Protein AF-A0A536USP2-F1 (afdb_monomer)

Solvent-accessible surface area (backbone atoms only — not comparable to full-atom values): 4580 Å² total; per-residue (Å²): 124,95,72,78,64,83,88,70,78,74,91,44,75,74,52,68,73,38,94,64,68,50,70,66,57,47,52,50,53,52,50,50,50,48,40,62,68,62,46,43,74,75,70,58,51,69,65,52,42,69,74,42,52,50,56,48,51,54,52,52,51,51,50,51,50,50,22,62,75,64,70,63,76,108

Structure (mmCIF, N/CA/C/O backbone):
data_AF-A0A536USP2-F1
#
_entry.id   AF-A0A536USP2-F1
#
loop_
_atom_site.group_PDB
_atom_site.id
_atom_site.type_symbol
_atom_site.label_atom_id
_atom_site.label_alt_id
_atom_site.label_comp_id
_atom_site.label_asym_id
_atom_site.label_entity_id
_atom_site.label_seq_id
_atom_site.pdbx_PDB_ins_code
_atom_site.Cartn_x
_atom_site.Cartn_y
_atom_site.Cartn_z
_atom_site.occupancy
_atom_site.B_iso_or_equiv
_atom_site.auth_seq_id
_atom_site.auth_comp_id
_atom_site.auth_asym_id
_atom_site.auth_atom_id
_atom_site.pdbx_PDB_model_num
ATOM 1 N N . MET A 1 1 ? 2.556 -24.316 -4.453 1.00 61.09 1 MET A N 1
ATOM 2 C CA . MET A 1 1 ? 3.081 -22.987 -4.837 1.00 61.09 1 MET A CA 1
ATOM 3 C C . MET A 1 1 ? 1.896 -22.066 -5.081 1.00 61.09 1 MET A C 1
ATOM 5 O O . MET A 1 1 ? 1.054 -22.414 -5.897 1.00 61.09 1 MET A O 1
ATOM 9 N N . LEU A 1 2 ? 1.776 -20.968 -4.324 1.00 63.12 2 LEU A N 1
ATOM 10 C CA . LEU A 1 2 ? 0.690 -19.981 -4.486 1.00 63.12 2 LEU A CA 1
ATOM 11 C C . LEU A 1 2 ? 0.850 -19.164 -5.781 1.00 63.12 2 LEU A C 1
ATOM 13 O O . LEU A 1 2 ? -0.143 -18.764 -6.390 1.00 63.12 2 LEU A O 1
ATOM 17 N N . TYR A 1 3 ? 2.094 -19.006 -6.241 1.00 68.06 3 TYR A N 1
ATOM 18 C CA . TYR A 1 3 ? 2.411 -18.401 -7.525 1.00 68.06 3 TYR A CA 1
ATOM 19 C C . TYR A 1 3 ? 2.327 -19.431 -8.651 1.00 68.06 3 TYR A C 1
ATOM 21 O O . TYR A 1 3 ? 3.004 -20.461 -8.624 1.00 68.06 3 TYR A O 1
ATOM 29 N N . ARG A 1 4 ? 1.454 -19.170 -9.626 1.00 71.31 4 ARG A N 1
ATOM 30 C CA . ARG A 1 4 ? 1.346 -19.946 -10.867 1.00 71.31 4 ARG A CA 1
ATOM 31 C C . ARG A 1 4 ? 1.939 -19.115 -11.993 1.00 71.31 4 ARG A C 1
ATOM 33 O O . ARG A 1 4 ? 1.243 -18.331 -12.637 1.00 71.31 4 ARG A O 1
ATOM 40 N N . GLU A 1 5 ? 3.232 -19.307 -12.208 1.00 69.62 5 GLU A N 1
ATOM 41 C CA . GLU A 1 5 ? 3.985 -18.649 -13.281 1.00 69.62 5 GLU A CA 1
ATOM 42 C C . GLU A 1 5 ? 3.778 -19.348 -14.638 1.00 69.62 5 GLU A C 1
ATOM 44 O O . GLU A 1 5 ? 3.796 -18.701 -15.685 1.00 69.62 5 GLU A O 1
ATOM 49 N N . ASN A 1 6 ? 3.485 -20.656 -14.632 1.00 65.69 6 ASN A N 1
ATOM 50 C CA . ASN A 1 6 ? 3.211 -21.428 -15.847 1.00 65.69 6 ASN A CA 1
ATOM 51 C C . ASN A 1 6 ? 2.001 -20.860 -16.611 1.00 65.69 6 ASN A C 1
ATOM 53 O O . ASN A 1 6 ? 0.874 -20.889 -16.112 1.00 65.69 6 ASN A O 1
ATOM 57 N N . GLY A 1 7 ? 2.247 -20.389 -17.839 1.00 70.56 7 GLY A N 1
ATOM 58 C CA . GLY A 1 7 ? 1.248 -19.800 -18.739 1.00 70.56 7 GLY A CA 1
ATOM 59 C C . GLY A 1 7 ? 1.2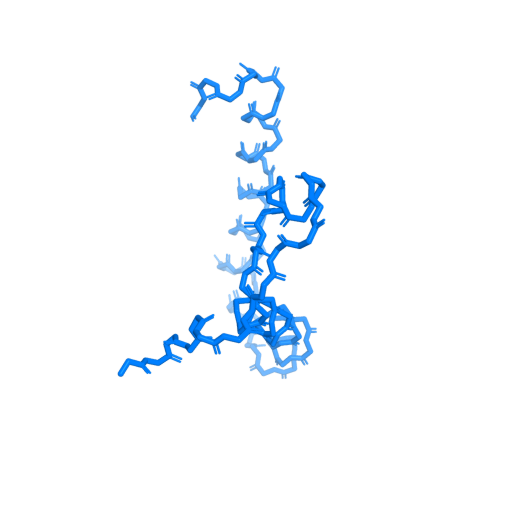74 -18.268 -18.821 1.00 70.56 7 GLY A C 1
ATOM 60 O O . GLY A 1 7 ? 0.583 -17.704 -19.666 1.00 70.56 7 GLY A O 1
ATOM 61 N N . GLN A 1 8 ? 2.078 -17.582 -17.999 1.00 71.50 8 GLN A N 1
ATOM 62 C CA . GLN A 1 8 ? 2.233 -16.124 -18.057 1.00 71.50 8 GLN A CA 1
ATOM 63 C C . GLN A 1 8 ? 3.420 -15.735 -18.945 1.00 71.50 8 GLN A C 1
ATOM 65 O O . GLN A 1 8 ? 4.471 -15.311 -18.470 1.00 71.50 8 GLN A O 1
ATOM 70 N N . PHE A 1 9 ? 3.253 -15.903 -20.258 1.00 71.44 9 PHE A N 1
ATOM 71 C CA . PHE A 1 9 ? 4.304 -15.593 -21.224 1.00 71.44 9 PHE A CA 1
ATOM 72 C C . PHE A 1 9 ? 4.469 -14.087 -21.434 1.00 71.44 9 PHE A C 1
ATOM 74 O O . PHE A 1 9 ? 3.503 -13.335 -21.587 1.00 71.44 9 PHE A O 1
ATOM 81 N N . LYS A 1 10 ? 5.726 -13.658 -21.484 1.00 75.50 10 LYS A N 1
ATOM 82 C CA . LYS A 1 10 ? 6.135 -12.287 -21.762 1.00 75.50 10 LYS A CA 1
ATOM 83 C C . LYS A 1 10 ? 6.489 -12.174 -23.237 1.00 75.50 10 LYS A C 1
ATOM 85 O O . LYS A 1 10 ? 7.531 -12.642 -23.673 1.00 75.50 10 LYS A O 1
ATOM 90 N N . ALA A 1 11 ? 5.583 -11.611 -24.033 1.00 79.81 11 ALA A N 1
ATOM 91 C CA . ALA A 1 11 ? 5.743 -11.548 -25.489 1.00 79.81 11 ALA A CA 1
ATOM 92 C C . ALA A 1 11 ? 6.480 -10.284 -25.973 1.00 79.81 11 ALA A C 1
ATOM 94 O O . ALA A 1 11 ? 6.684 -10.098 -2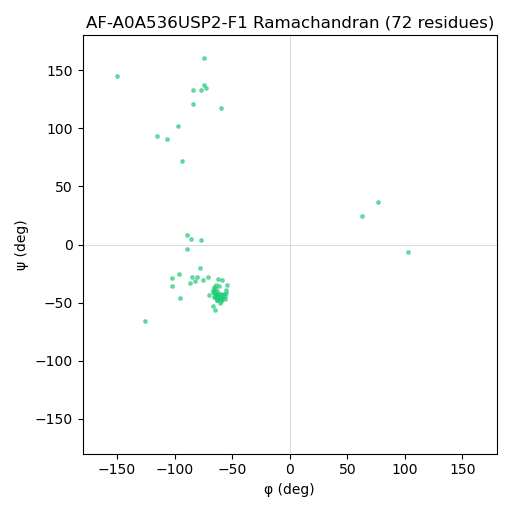7.170 1.00 79.81 11 ALA A O 1
ATOM 95 N N . THR A 1 12 ? 6.831 -9.353 -25.080 1.00 83.06 12 THR A N 1
ATOM 96 C CA . THR A 1 12 ? 7.435 -8.066 -25.466 1.00 83.06 12 THR A CA 1
ATOM 97 C C . THR A 1 12 ? 8.364 -7.548 -24.377 1.00 83.06 12 THR A C 1
ATOM 99 O O . THR A 1 12 ? 8.034 -7.629 -23.198 1.00 83.06 12 THR A O 1
ATOM 102 N N . TYR A 1 13 ? 9.457 -6.889 -24.764 1.00 80.62 13 TYR A N 1
ATOM 103 C CA . TYR A 1 13 ? 10.431 -6.290 -23.840 1.00 80.62 13 TYR A CA 1
ATOM 104 C C . TYR A 1 13 ? 9.793 -5.316 -22.828 1.00 80.62 13 TYR A C 1
ATOM 106 O O . TYR A 1 13 ? 10.144 -5.277 -21.654 1.00 80.62 13 TYR A O 1
ATOM 114 N N . ARG A 1 14 ? 8.759 -4.571 -23.247 1.00 79.75 14 ARG A N 1
ATOM 115 C CA . ARG A 1 14 ? 7.968 -3.708 -22.349 1.00 79.75 14 ARG A CA 1
ATOM 116 C C . ARG A 1 14 ? 7.232 -4.480 -21.249 1.00 79.75 14 ARG A C 1
ATOM 118 O O . 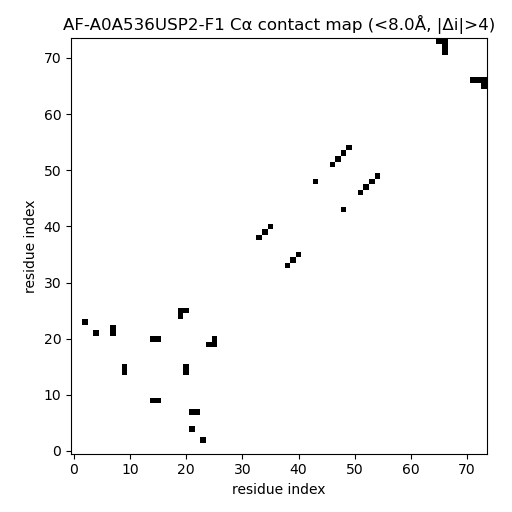ARG A 1 14 ? 6.985 -3.924 -20.187 1.00 79.75 14 ARG A O 1
ATOM 125 N N . SER A 1 15 ? 6.853 -5.732 -21.503 1.00 76.69 15 SER A N 1
ATOM 126 C CA . SER A 1 15 ? 6.157 -6.577 -20.526 1.00 76.69 15 SER A CA 1
ATOM 127 C C . SER A 1 15 ? 7.092 -7.174 -19.469 1.00 76.69 15 SER A C 1
ATOM 129 O O . SER A 1 15 ? 6.611 -7.520 -18.384 1.00 76.69 15 SER A O 1
ATOM 131 N N . ASP A 1 16 ? 8.395 -7.229 -19.772 1.00 78.06 16 ASP A N 1
ATOM 132 C CA . ASP A 1 16 ? 9.465 -7.627 -18.849 1.00 78.06 16 ASP A CA 1
ATOM 133 C C . ASP A 1 16 ? 9.914 -6.471 -17.953 1.00 78.06 16 ASP A C 1
ATOM 135 O O . ASP A 1 16 ? 10.239 -6.686 -16.792 1.00 78.06 16 ASP A O 1
ATOM 139 N N . LEU A 1 17 ? 9.844 -5.230 -18.444 1.00 81.75 17 LEU A N 1
ATOM 140 C CA . LEU A 1 17 ? 10.152 -4.022 -17.663 1.00 81.75 17 LEU A CA 1
ATOM 141 C C . LEU A 1 17 ? 9.030 -3.603 -16.688 1.00 81.75 17 LEU A C 1
ATOM 143 O O . LEU A 1 17 ? 9.105 -2.541 -16.071 1.00 81.75 17 LEU A O 1
ATOM 147 N N . ALA A 1 18 ? 7.954 -4.384 -16.568 1.00 82.81 18 ALA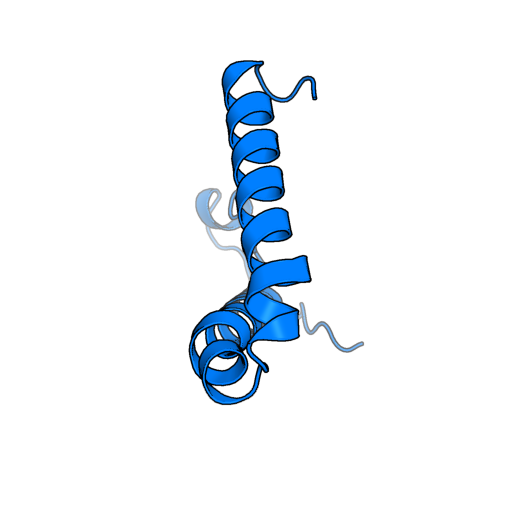 A N 1
ATOM 148 C CA . ALA A 1 18 ? 6.833 -4.052 -15.696 1.00 82.81 18 ALA A CA 1
ATOM 149 C C . ALA A 1 18 ? 7.165 -4.332 -14.221 1.00 82.81 18 ALA A C 1
ATOM 151 O O . ALA A 1 18 ? 7.581 -5.435 -13.887 1.00 82.81 18 ALA A O 1
ATOM 152 N N . ILE A 1 19 ? 6.864 -3.373 -13.337 1.00 81.75 19 ILE A N 1
ATOM 153 C CA . ILE A 1 19 ? 7.108 -3.460 -11.881 1.00 81.75 19 ILE A CA 1
ATOM 154 C C . ILE A 1 19 ? 6.457 -4.707 -11.259 1.00 81.75 19 ILE A C 1
ATOM 156 O O . ILE A 1 19 ? 7.072 -5.392 -10.452 1.00 81.75 19 ILE A O 1
ATOM 160 N N . PHE A 1 20 ? 5.226 -5.028 -11.671 1.00 83.12 20 PHE A N 1
ATOM 161 C CA . PHE A 1 20 ? 4.541 -6.265 -11.291 1.00 83.12 20 PHE A CA 1
ATOM 162 C C . PHE A 1 20 ? 4.333 -7.119 -12.542 1.00 83.12 20 PHE A C 1
ATOM 164 O O . PHE A 1 20 ? 3.368 -6.894 -13.284 1.00 83.12 20 PHE A O 1
ATOM 171 N N . PRO A 1 21 ? 5.238 -8.055 -12.862 1.00 76.75 21 PRO A N 1
ATOM 172 C CA . PRO A 1 21 ? 5.103 -8.878 -14.052 1.00 76.75 21 PRO A CA 1
ATOM 173 C C . PRO A 1 21 ? 4.031 -9.962 -13.880 1.00 76.75 21 PRO A C 1
ATOM 175 O O . PRO A 1 21 ? 3.382 -10.305 -14.870 1.00 76.75 21 PRO A O 1
ATOM 178 N N . ILE A 1 22 ? 3.816 -10.462 -12.665 1.00 84.50 22 ILE A N 1
ATOM 179 C CA . ILE A 1 22 ? 2.879 -11.549 -12.378 1.00 84.50 22 ILE A CA 1
ATOM 180 C C . ILE A 1 22 ? 1.462 -10.982 -12.202 1.00 84.50 22 ILE A C 1
ATOM 182 O O . ILE A 1 22 ? 1.240 -10.001 -11.492 1.00 84.50 22 ILE A O 1
ATOM 186 N N . ALA A 1 23 ? 0.473 -11.600 -12.853 1.00 83.00 23 ALA A N 1
ATOM 187 C CA . ALA A 1 23 ? -0.926 -11.169 -12.769 1.00 83.00 23 ALA A CA 1
ATOM 188 C C . ALA A 1 23 ? -1.505 -11.299 -11.348 1.00 83.00 23 ALA A C 1
ATOM 190 O O . ALA A 1 23 ? -2.304 -10.467 -10.926 1.00 83.00 23 ALA A O 1
ATOM 191 N N . GLN A 1 24 ? -1.081 -12.321 -10.602 1.00 84.62 24 GLN A N 1
ATOM 192 C CA . GLN A 1 24 ? -1.494 -12.544 -9.215 1.00 84.62 24 GLN A CA 1
ATOM 193 C C . GLN A 1 24 ? -1.034 -11.397 -8.308 1.00 84.62 24 GLN A C 1
ATOM 195 O O . GLN A 1 24 ? -1.848 -10.876 -7.553 1.00 84.62 24 GLN A O 1
ATOM 200 N N . ASP A 1 25 ? 0.210 -10.938 -8.454 1.00 86.38 25 ASP A N 1
ATOM 201 C CA . ASP A 1 25 ? 0.763 -9.811 -7.693 1.00 86.38 25 ASP A CA 1
ATOM 202 C C . ASP A 1 25 ? -0.014 -8.530 -7.972 1.00 86.38 25 ASP A C 1
ATOM 204 O O . ASP A 1 25 ? -0.364 -7.798 -7.051 1.00 86.38 25 ASP A O 1
ATOM 208 N N . ARG A 1 26 ? -0.363 -8.280 -9.242 1.00 86.94 26 ARG A N 1
ATOM 209 C CA . ARG A 1 26 ? -1.201 -7.130 -9.612 1.00 86.94 26 ARG A CA 1
ATOM 210 C C . ARG A 1 26 ? -2.554 -7.178 -8.919 1.00 86.94 26 ARG A C 1
ATOM 212 O O . ARG A 1 26 ? -2.992 -6.169 -8.378 1.00 86.94 26 ARG A O 1
ATOM 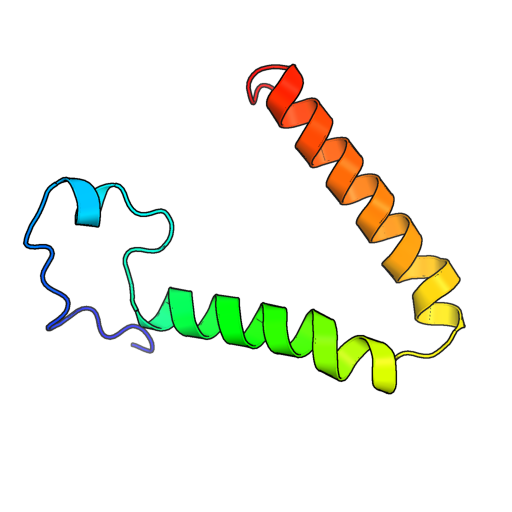219 N N . ILE A 1 27 ? -3.213 -8.336 -8.932 1.00 89.38 27 ILE A N 1
ATOM 220 C CA . ILE A 1 27 ? -4.515 -8.511 -8.279 1.00 89.38 27 ILE A CA 1
ATOM 221 C C . ILE A 1 27 ? -4.372 -8.352 -6.763 1.00 89.38 27 ILE A C 1
ATOM 223 O O . ILE A 1 27 ? -5.205 -7.691 -6.152 1.00 89.38 27 ILE A O 1
ATOM 227 N N . ALA A 1 28 ? -3.310 -8.888 -6.160 1.00 91.12 28 ALA A N 1
ATOM 228 C CA . ALA A 1 28 ? -3.043 -8.751 -4.733 1.00 91.12 28 ALA A CA 1
ATOM 229 C C . ALA A 1 28 ? -2.808 -7.287 -4.330 1.00 91.12 28 ALA A C 1
ATOM 231 O O . ALA A 1 28 ? -3.412 -6.818 -3.369 1.00 91.12 28 ALA A O 1
ATOM 232 N N . ILE A 1 29 ? -2.001 -6.544 -5.097 1.00 92.25 29 ILE A N 1
ATOM 233 C CA . ILE A 1 29 ? -1.773 -5.104 -4.906 1.00 92.25 29 ILE A CA 1
ATOM 234 C C . ILE A 1 29 ? -3.094 -4.337 -5.036 1.00 92.25 29 ILE A C 1
ATOM 236 O O . ILE A 1 29 ? -3.417 -3.525 -4.174 1.00 92.25 29 ILE A O 1
ATOM 240 N N . LEU A 1 30 ? -3.883 -4.600 -6.083 1.00 93.12 30 LEU A N 1
ATOM 241 C CA . LEU A 1 30 ? -5.170 -3.930 -6.291 1.00 93.12 30 LEU A CA 1
ATOM 242 C C . LEU A 1 30 ? -6.170 -4.244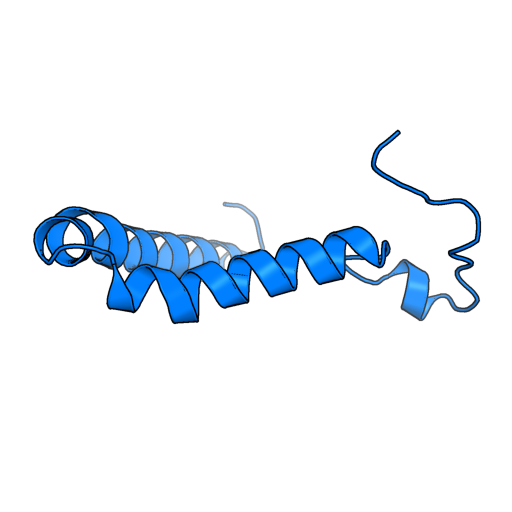 -5.175 1.00 93.12 30 LEU A C 1
ATOM 244 O O . LEU A 1 30 ? -6.871 -3.344 -4.722 1.00 93.12 30 LEU A O 1
ATOM 248 N N . ALA A 1 31 ? -6.214 -5.489 -4.701 1.00 95.06 31 ALA A N 1
ATOM 249 C CA . ALA A 1 31 ? -7.050 -5.885 -3.576 1.00 95.06 31 ALA A CA 1
ATOM 250 C C . ALA A 1 31 ? -6.602 -5.207 -2.274 1.00 95.06 31 ALA A C 1
ATOM 252 O O . ALA A 1 31 ? -7.444 -4.721 -1.523 1.00 95.06 31 ALA A O 1
ATOM 253 N N . LEU A 1 32 ? -5.292 -5.118 -2.028 1.00 94.38 32 LEU A N 1
ATOM 254 C CA . LEU A 1 32 ? -4.733 -4.439 -0.859 1.00 94.38 32 LEU A CA 1
ATOM 255 C C . LEU A 1 32 ? -5.032 -2.937 -0.883 1.00 94.38 32 LEU A C 1
ATOM 257 O O . LEU A 1 32 ? -5.466 -2.390 0.127 1.00 94.38 32 LEU A O 1
ATOM 261 N N . LEU A 1 33 ? -4.869 -2.282 -2.034 1.00 94.25 33 LEU A N 1
ATOM 262 C CA . LEU A 1 33 ? -5.246 -0.879 -2.210 1.00 94.25 33 LEU A CA 1
ATOM 263 C C . LEU A 1 33 ? -6.756 -0.692 -2.029 1.00 94.25 33 LEU A C 1
ATOM 265 O O . LEU A 1 33 ? -7.180 0.177 -1.273 1.00 94.25 33 LEU A O 1
ATOM 269 N N . GLY A 1 34 ? -7.574 -1.541 -2.652 1.00 96.00 34 GLY A N 1
ATOM 270 C CA . GLY A 1 34 ? -9.025 -1.520 -2.482 1.00 96.00 34 GLY A CA 1
ATOM 271 C C . GLY A 1 34 ? -9.435 -1.657 -1.015 1.00 96.00 34 GLY A C 1
ATOM 272 O O . GLY A 1 34 ? -10.249 -0.880 -0.529 1.00 96.00 34 GLY A O 1
ATOM 273 N N . PHE A 1 35 ? -8.817 -2.576 -0.274 1.00 95.75 35 PHE A N 1
ATOM 274 C CA . PHE A 1 35 ? -9.043 -2.734 1.161 1.00 95.75 35 PHE A CA 1
ATOM 275 C C . PHE A 1 35 ? -8.616 -1.489 1.954 1.00 95.75 35 PHE A C 1
ATOM 277 O O . PHE A 1 35 ? -9.390 -0.974 2.763 1.00 95.75 35 PHE A O 1
ATOM 284 N N . ALA A 1 36 ? -7.416 -0.965 1.692 1.00 93.19 36 ALA A N 1
ATOM 285 C CA . ALA A 1 36 ? -6.877 0.207 2.376 1.00 93.19 36 ALA A CA 1
ATOM 286 C C . ALA A 1 36 ? -7.730 1.470 2.167 1.00 93.19 36 ALA A C 1
ATOM 288 O O . ALA A 1 36 ? -7.869 2.264 3.090 1.00 93.19 36 ALA A O 1
ATOM 289 N N . PHE A 1 37 ? -8.327 1.651 0.986 1.00 92.69 37 PHE A N 1
ATOM 290 C CA . PHE A 1 37 ? -9.121 2.843 0.672 1.00 92.69 37 PHE A CA 1
ATOM 291 C C . PHE A 1 37 ? -10.630 2.678 0.883 1.00 92.69 37 PHE A C 1
ATOM 293 O O . PHE A 1 37 ? -11.303 3.677 1.109 1.00 92.69 37 PHE A O 1
ATOM 300 N N . ALA A 1 38 ? -11.186 1.465 0.818 1.00 95.00 38 ALA A N 1
ATOM 301 C CA . ALA A 1 38 ? -12.629 1.254 0.971 1.00 95.00 38 ALA A CA 1
ATOM 302 C C . ALA A 1 38 ? -13.019 0.717 2.354 1.00 95.00 38 ALA A C 1
ATOM 304 O O . ALA A 1 38 ? -14.064 1.085 2.881 1.00 95.00 38 ALA A O 1
ATOM 305 N N . VAL A 1 39 ? -12.195 -0.148 2.952 1.00 93.88 39 VAL A N 1
ATOM 306 C CA . VAL A 1 39 ? -12.543 -0.848 4.198 1.00 93.88 39 VAL A CA 1
ATOM 307 C C . VAL A 1 39 ? -11.987 -0.122 5.417 1.00 93.88 39 VAL A C 1
ATOM 309 O O . VAL A 1 39 ? -12.715 0.109 6.383 1.00 93.88 39 VAL A O 1
ATOM 312 N N . VAL A 1 40 ? -10.716 0.290 5.373 1.00 92.31 40 VAL A N 1
ATOM 313 C CA . VAL A 1 40 ? -10.067 0.971 6.507 1.00 92.31 40 VAL A CA 1
ATOM 314 C C . VAL A 1 40 ? -10.802 2.260 6.915 1.00 92.31 40 VAL A C 1
ATOM 316 O O . VAL A 1 40 ? -11.043 2.405 8.111 1.00 92.31 40 VAL A O 1
ATOM 319 N N . PRO A 1 41 ? -11.257 3.150 6.004 1.00 91.25 41 PRO A N 1
ATOM 320 C CA . PRO A 1 41 ? -12.023 4.352 6.369 1.00 91.25 41 PRO A CA 1
ATOM 321 C C . PRO A 1 41 ? -13.324 4.089 7.120 1.00 91.25 41 PRO A C 1
ATOM 323 O O . PRO A 1 41 ? -13.740 4.915 7.924 1.00 91.25 41 PRO A O 1
ATOM 326 N N . VAL A 1 42 ? -13.965 2.950 6.858 1.00 93.94 42 VAL A N 1
ATOM 327 C CA . VAL A 1 42 ? -15.278 2.627 7.426 1.00 93.94 42 VAL A CA 1
ATOM 328 C C . VAL A 1 42 ? -15.147 1.957 8.795 1.00 93.94 42 VAL A C 1
ATOM 330 O O . VAL A 1 42 ? -16.007 2.142 9.650 1.00 93.94 42 VAL A O 1
ATOM 333 N N . ILE A 1 43 ? -14.084 1.175 9.009 1.00 93.69 43 ILE A N 1
ATOM 334 C CA . ILE A 1 43 ? -13.934 0.329 10.204 1.00 93.69 43 ILE A CA 1
ATOM 335 C C . I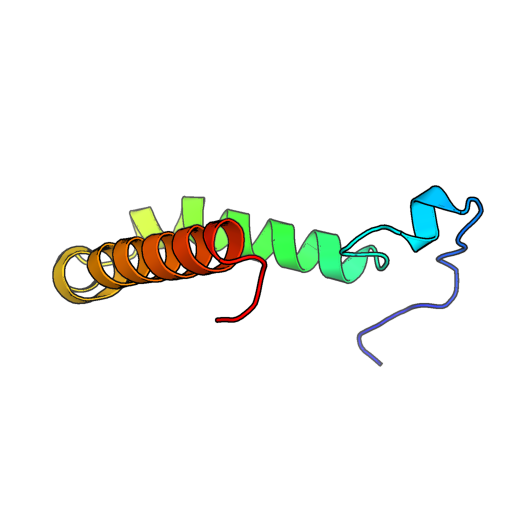LE A 1 43 ? -12.975 0.936 11.238 1.00 93.69 43 ILE A C 1
ATOM 337 O O . ILE A 1 43 ? -13.113 0.670 12.433 1.00 93.69 43 ILE A O 1
ATOM 341 N N . ALA A 1 44 ? -11.983 1.727 10.818 1.00 92.69 44 ALA A N 1
ATOM 342 C CA . ALA A 1 44 ? -10.956 2.208 11.736 1.00 92.69 44 ALA A CA 1
ATOM 343 C C . ALA A 1 44 ? -11.493 3.286 12.705 1.00 92.69 44 ALA A C 1
ATOM 345 O O . ALA A 1 44 ? -12.159 4.232 12.282 1.00 92.69 44 ALA A O 1
ATOM 346 N N . PRO A 1 45 ? -11.178 3.188 14.010 1.00 94.31 45 PRO A N 1
ATOM 347 C CA . PRO A 1 45 ? -11.599 4.177 14.996 1.00 94.31 45 PRO A CA 1
ATOM 348 C C . PRO A 1 45 ? -10.787 5.475 14.879 1.00 94.31 45 PRO A C 1
ATOM 350 O O . PRO A 1 45 ? -9.656 5.479 14.388 1.00 94.31 45 PRO A O 1
ATOM 353 N N . GLU A 1 46 ? -11.317 6.573 15.425 1.00 93.31 46 GLU A N 1
ATOM 354 C CA . GLU A 1 46 ? -10.666 7.894 15.388 1.00 93.31 46 GLU A CA 1
ATOM 355 C C . GLU A 1 46 ? -9.242 7.874 15.962 1.00 93.31 46 GLU A C 1
ATOM 357 O O . GLU A 1 46 ? -8.332 8.485 15.399 1.00 93.31 46 GLU A O 1
ATOM 362 N N . TYR A 1 47 ? -9.026 7.121 17.046 1.00 95.44 47 TYR A N 1
ATOM 363 C CA . TYR A 1 47 ? -7.699 6.942 17.632 1.00 95.44 47 TYR A CA 1
ATOM 364 C C . TYR A 1 47 ? -6.695 6.388 16.615 1.00 95.44 47 TYR A C 1
ATOM 366 O O . TYR A 1 47 ? -5.598 6.926 16.477 1.00 95.44 47 TYR A O 1
ATOM 374 N N . LEU A 1 48 ? -7.080 5.351 15.864 1.00 95.00 48 LEU A N 1
ATOM 375 C CA . LEU A 1 48 ? -6.202 4.721 14.881 1.00 95.00 48 LEU A CA 1
ATOM 376 C C . LEU A 1 48 ? -5.876 5.694 13.740 1.00 95.00 48 LEU A C 1
ATOM 378 O O . LEU A 1 48 ? -4.732 5.742 13.289 1.00 95.00 48 LEU A O 1
ATOM 382 N N . PHE A 1 49 ? -6.837 6.524 13.325 1.00 94.50 49 PHE A N 1
ATOM 383 C CA . PHE A 1 49 ? -6.595 7.575 12.338 1.00 94.50 49 PHE A CA 1
ATOM 384 C C . PHE A 1 49 ? -5.625 8.644 12.834 1.00 94.50 49 PHE A C 1
ATOM 386 O O . PHE A 1 49 ? -4.598 8.877 12.196 1.00 94.50 49 PHE A O 1
ATOM 393 N N . ARG A 1 50 ? -5.928 9.285 13.966 1.00 95.38 50 ARG A N 1
ATOM 394 C CA . ARG A 1 50 ? -5.147 10.422 14.477 1.00 95.38 50 ARG A CA 1
ATOM 395 C C . ARG A 1 50 ? -3.769 10.024 14.983 1.00 95.38 50 ARG A C 1
ATOM 397 O O . ARG A 1 50 ? -2.812 10.746 14.729 1.00 95.38 50 ARG A O 1
ATOM 404 N N . ALA A 1 51 ? -3.674 8.922 15.722 1.00 96.06 51 ALA A N 1
ATOM 405 C CA . ALA A 1 51 ? -2.436 8.551 16.395 1.00 96.06 51 ALA A CA 1
ATOM 406 C C . ALA A 1 51 ? -1.479 7.770 15.487 1.00 96.06 51 ALA A C 1
ATOM 408 O O . ALA A 1 51 ? -0.272 7.830 15.702 1.00 96.06 51 ALA A O 1
ATOM 409 N N . ILE A 1 52 ? -1.999 7.031 14.498 1.00 95.25 52 ILE A N 1
ATOM 410 C CA . ILE A 1 52 ? -1.197 6.057 13.747 1.00 95.25 52 ILE A CA 1
ATOM 411 C C . ILE A 1 52 ? -1.274 6.307 12.240 1.00 95.25 52 ILE A C 1
ATOM 413 O O . ILE A 1 52 ? -0.263 6.669 11.646 1.00 95.25 52 ILE A O 1
ATOM 417 N N . LEU A 1 53 ? -2.441 6.145 11.607 1.00 94.94 53 LEU A N 1
ATOM 418 C CA . LEU A 1 53 ? -2.547 6.113 10.141 1.00 94.94 53 LEU A CA 1
ATOM 419 C C . LEU A 1 53 ? -2.165 7.442 9.484 1.00 94.94 53 LEU A C 1
ATOM 421 O O . LEU A 1 53 ? -1.420 7.444 8.506 1.00 94.94 53 LEU A O 1
ATOM 425 N N . ILE A 1 54 ? -2.648 8.568 10.016 1.00 95.25 54 ILE A N 1
ATOM 426 C CA . ILE A 1 54 ? -2.360 9.890 9.447 1.00 95.25 54 ILE A CA 1
ATOM 427 C C . ILE A 1 54 ? -0.867 10.235 9.602 1.00 95.25 54 ILE A C 1
ATOM 429 O O . ILE A 1 54 ? -0.235 10.512 8.580 1.00 95.25 54 ILE A O 1
ATOM 433 N N . PRO A 1 55 ? -0.254 10.168 10.806 1.00 97.50 55 PRO A N 1
ATOM 434 C CA . PRO A 1 55 ? 1.186 10.391 10.947 1.00 97.50 55 PRO A CA 1
ATOM 435 C C . PRO A 1 55 ? 2.028 9.440 10.089 1.00 97.50 55 PRO A C 1
ATOM 437 O O . PRO A 1 55 ? 2.970 9.880 9.431 1.00 97.50 55 PRO A O 1
ATOM 440 N N . PHE A 1 56 ? 1.667 8.153 10.045 1.00 96.12 56 PHE A N 1
ATOM 441 C CA . PHE A 1 56 ? 2.359 7.152 9.234 1.00 96.12 56 PHE A CA 1
ATOM 442 C C . PHE A 1 56 ? 2.345 7.508 7.744 1.00 96.12 56 PHE A C 1
ATOM 444 O O . PHE A 1 56 ? 3.393 7.466 7.099 1.00 96.12 56 PHE A O 1
ATOM 451 N N . LEU A 1 57 ? 1.188 7.892 7.194 1.00 95.44 57 LEU A N 1
ATOM 452 C CA . LEU A 1 57 ? 1.073 8.283 5.787 1.00 95.44 57 LEU A CA 1
ATOM 453 C C . LEU A 1 57 ? 1.899 9.530 5.468 1.00 95.44 57 LEU A C 1
ATOM 455 O O . LEU A 1 57 ? 2.587 9.550 4.450 1.00 95.44 57 LEU A O 1
ATOM 459 N N . ILE A 1 58 ? 1.874 10.541 6.341 1.00 97.25 58 ILE A N 1
ATOM 460 C CA . ILE A 1 58 ? 2.657 11.771 6.158 1.00 97.25 58 ILE A CA 1
ATOM 461 C C . ILE A 1 58 ? 4.151 11.445 6.110 1.00 97.25 58 ILE A C 1
ATOM 463 O O . ILE A 1 58 ? 4.839 11.849 5.173 1.00 97.25 58 ILE A O 1
ATOM 467 N N . LEU A 1 59 ? 4.650 10.686 7.089 1.00 97.75 59 LEU A N 1
ATOM 468 C CA . LEU A 1 59 ? 6.067 10.331 7.161 1.00 97.75 59 LEU A CA 1
ATOM 469 C C . LEU A 1 59 ? 6.494 9.417 6.005 1.00 97.75 59 LEU A C 1
ATOM 471 O O . LEU A 1 59 ? 7.562 9.625 5.436 1.00 97.75 59 LEU A O 1
ATOM 475 N N . SER A 1 60 ? 5.653 8.460 5.602 1.00 96.00 60 SER A N 1
ATOM 476 C CA . SER A 1 60 ? 5.933 7.572 4.463 1.00 96.00 60 SER A CA 1
ATOM 477 C C . SER A 1 60 ? 6.017 8.344 3.145 1.00 96.00 60 SER A C 1
ATOM 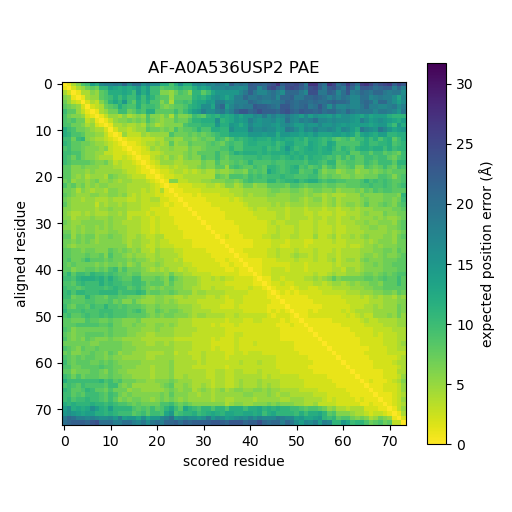479 O O . SER A 1 60 ? 6.925 8.112 2.348 1.00 96.00 60 SER A O 1
ATOM 481 N N . LEU A 1 61 ? 5.103 9.294 2.919 1.00 96.31 61 LEU A N 1
ATOM 482 C CA . LEU A 1 61 ? 5.125 10.155 1.735 1.00 96.31 61 LEU A CA 1
ATOM 483 C C . LEU A 1 61 ? 6.336 11.090 1.736 1.00 96.31 61 LEU A C 1
ATOM 485 O O . LEU A 1 61 ? 6.968 11.263 0.697 1.00 96.31 61 LEU A O 1
ATOM 489 N N . ALA A 1 62 ? 6.684 11.659 2.892 1.00 96.25 62 ALA A N 1
ATOM 490 C CA . ALA A 1 62 ? 7.875 12.491 3.031 1.00 96.25 62 ALA A CA 1
ATOM 491 C C . ALA A 1 62 ? 9.156 11.696 2.733 1.00 96.25 62 ALA A C 1
ATOM 493 O O . ALA A 1 62 ? 10.010 12.171 1.986 1.00 96.25 62 ALA A O 1
ATOM 494 N N . ALA A 1 63 ? 9.262 10.472 3.258 1.00 95.25 63 ALA A N 1
ATOM 495 C CA . ALA A 1 63 ? 10.392 9.584 3.006 1.00 95.25 63 ALA A CA 1
ATOM 496 C C . ALA A 1 63 ? 10.500 9.209 1.521 1.00 95.25 63 ALA A C 1
ATOM 498 O O . ALA A 1 63 ? 11.571 9.354 0.937 1.00 95.25 63 ALA A O 1
ATOM 499 N N . LEU A 1 64 ? 9.392 8.805 0.886 1.00 94.56 64 LEU A N 1
ATOM 500 C CA . LEU A 1 64 ? 9.356 8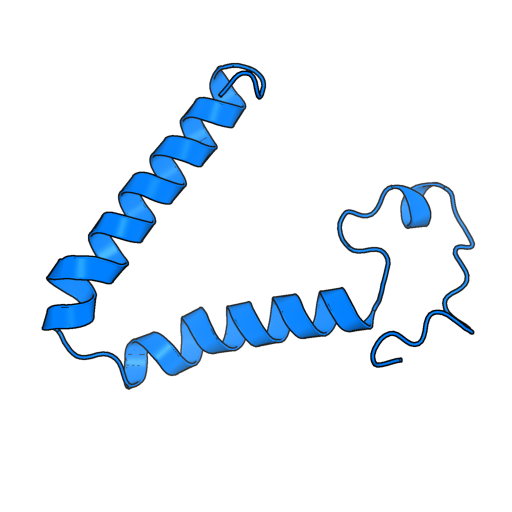.517 -0.552 1.00 94.56 64 LEU A CA 1
ATOM 501 C C . LEU A 1 64 ? 9.751 9.737 -1.391 1.00 94.56 64 LEU A C 1
ATOM 503 O O . LEU A 1 64 ? 10.572 9.619 -2.298 1.00 94.56 64 LEU A O 1
ATOM 507 N N . GLY A 1 65 ? 9.201 10.912 -1.075 1.00 94.56 65 GLY A N 1
ATOM 508 C CA . GLY A 1 65 ? 9.517 12.153 -1.779 1.00 94.56 65 GLY A CA 1
ATOM 509 C C . GLY A 1 65 ? 10.997 12.517 -1.671 1.00 94.56 65 GLY A C 1
ATOM 510 O O . GLY A 1 65 ? 11.632 12.814 -2.681 1.00 94.56 65 GLY A O 1
ATOM 511 N N . LEU A 1 66 ? 11.569 12.428 -0.469 1.00 95.00 66 LEU A N 1
ATOM 512 C CA . LEU A 1 66 ? 12.993 12.670 -0.250 1.00 95.00 66 LEU A CA 1
ATOM 513 C C . LEU A 1 66 ? 13.861 11.667 -1.019 1.00 95.00 66 LEU A C 1
ATOM 515 O O . LEU A 1 66 ? 14.832 12.068 -1.657 1.00 95.00 66 LEU A O 1
ATOM 519 N N . ASN A 1 67 ? 13.493 10.384 -1.003 1.00 93.12 67 ASN A N 1
ATOM 520 C CA . ASN A 1 67 ? 14.224 9.333 -1.705 1.00 93.12 67 ASN A CA 1
ATOM 521 C C . ASN A 1 67 ? 14.276 9.615 -3.215 1.00 93.12 67 ASN A C 1
ATOM 523 O O . ASN A 1 67 ? 15.341 9.542 -3.820 1.00 93.12 67 ASN A O 1
ATOM 527 N N . ILE A 1 68 ? 13.162 10.059 -3.804 1.00 92.12 68 ILE A N 1
ATOM 528 C CA . ILE A 1 68 ? 13.104 10.455 -5.217 1.00 92.12 68 ILE A CA 1
ATOM 529 C C . ILE A 1 68 ? 13.972 11.695 -5.489 1.00 92.12 68 ILE A C 1
ATOM 531 O O . ILE A 1 68 ? 14.721 11.706 -6.464 1.00 92.12 68 ILE A O 1
ATOM 535 N N . LEU A 1 69 ? 13.910 12.730 -4.639 1.00 93.56 69 LEU A N 1
ATOM 536 C CA . LEU A 1 69 ? 14.677 13.973 -4.827 1.00 93.56 69 LEU A CA 1
ATOM 537 C C . LEU A 1 69 ? 16.193 13.763 -4.730 1.00 93.56 69 LEU A C 1
ATOM 539 O O . LEU A 1 69 ? 16.950 14.398 -5.461 1.00 93.56 69 LEU A O 1
ATOM 543 N N . VAL A 1 70 ? 16.634 12.886 -3.828 1.00 93.88 70 VAL A N 1
ATOM 544 C CA . VAL A 1 70 ? 18.057 12.608 -3.573 1.00 93.88 70 VAL A CA 1
ATOM 545 C C . VAL A 1 70 ? 18.579 11.472 -4.478 1.00 93.88 70 VAL A C 1
ATOM 547 O O . VAL A 1 70 ? 19.714 11.022 -4.343 1.00 93.88 70 VAL A O 1
ATOM 550 N N . GLY A 1 71 ? 17.781 11.010 -5.447 1.00 89.38 71 GLY A N 1
ATOM 551 C CA . GLY A 1 71 ? 18.219 10.042 -6.458 1.00 89.38 71 GLY A CA 1
ATOM 552 C C . GLY A 1 71 ? 18.314 8.604 -5.948 1.00 89.38 71 GLY A C 1
ATOM 553 O O . GLY A 1 71 ? 19.215 7.873 -6.343 1.00 89.38 71 GLY A O 1
ATOM 554 N N . TYR A 1 72 ? 17.394 8.203 -5.074 1.00 82.94 72 TYR A N 1
ATOM 555 C CA . TYR A 1 72 ? 17.318 6.884 -4.441 1.00 82.94 72 TYR A CA 1
ATOM 556 C C . TYR A 1 72 ? 18.511 6.523 -3.543 1.00 82.94 72 TYR A C 1
ATOM 558 O O . TYR A 1 72 ? 18.785 5.351 -3.306 1.00 82.94 72 TYR A O 1
ATOM 566 N N . CYS A 1 73 ? 19.216 7.529 -3.017 1.00 75.44 73 CYS A N 1
ATOM 567 C CA . CYS A 1 73 ? 20.322 7.328 -2.073 1.00 75.44 73 CYS A CA 1
ATOM 568 C C . CYS A 1 73 ? 19.877 7.221 -0.600 1.00 75.44 73 CYS A C 1
ATOM 570 O O . CYS A 1 73 ? 20.734 7.235 0.285 1.00 75.44 73 CYS A O 1
ATOM 572 N N . GLY A 1 74 ? 18.567 7.212 -0.331 1.00 59.38 74 GLY A N 1
ATOM 573 C CA . GLY A 1 74 ? 17.997 7.128 1.020 1.00 59.38 74 GLY A CA 1
ATOM 574 C C . GLY A 1 74 ? 17.491 5.742 1.383 1.00 59.38 74 GLY A C 1
ATOM 575 O O . GLY A 1 74 ? 17.275 4.929 0.457 1.00 59.38 74 GLY A O 1
#

Sequence (74 aa):
MLYRENGQFKATYRSDLAIFPIAQDRIAILALLGFAFAVVPVIAPEYLFRAILIPFLILSLAALGLNILVGYCG

pLDDT: mean 87.28, std 10.08, range [59.38, 97.75]

Mean predicted aligned error: 6.65 Å

Foldseek 3Di:
DVADPPPLDDPDPVLVPDPDNGPVVVVVVVVVVCCVPPPCVVPPDPCCCPVPDVVVVVVVVVVVVVCVVVVNPD

Radius of gyration: 17.4 Å; Cα contacts (8 Å, |Δi|>4): 23; chains: 1; bounding box: 36×37×43 Å

Secondary structure (DSSP, 8-state):
-----TT----SHHHHS-S--SHHHHHHHHHHHHIIIIIHHHH--HHHIIIIIHHHHHHHHHHHHHHHHTTS--